Protein AF-A0A368YT91-F1 (afdb_monomer)

Nearest PDB structures (foldseek):
  5lj7-assembly1_B  TM=3.777E-01  e=2.817E+00  Aggregatibacter actinomycetemcomitans

Foldseek 3Di:
DDDDDDQKDFDDDPNDTPDMDGDDDDPDPPDDDDDDAALVVCVVVCVVDVPPDDDCVNCPPPDDD

Solvent-accessible surface area (backbone atoms only — not comparable to full-atom values): 4631 Å² total; per-residue (Å²): 136,84,85,85,74,77,64,58,47,76,44,71,55,96,92,35,80,77,49,74,42,79,54,83,82,84,84,61,89,87,53,84,81,88,84,84,69,62,38,78,74,46,49,68,51,41,75,77,34,81,76,76,64,92,75,57,71,42,51,74,82,5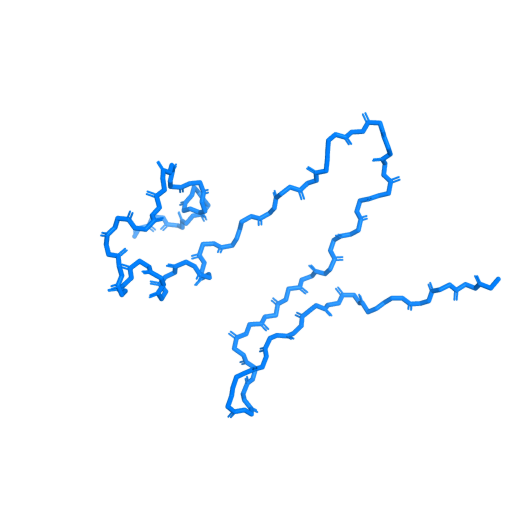4,81,81,136

Secondary structure (DSSP, 8-state):
------SEEEEEETTEEEEEEE------SSSPPPP---GGGGHHHHHHSTT--SS-GGGGGPPP-

Organism: NCBI:txid1490030

Structure (mmCIF, N/CA/C/O backbone):
data_AF-A0A368YT91-F1
#
_entry.id   AF-A0A368YT91-F1
#
loop_
_atom_site.group_PDB
_atom_site.id
_atom_site.type_symbol
_atom_site.label_atom_id
_atom_site.label_alt_id
_atom_site.label_comp_id
_atom_site.label_asym_id
_atom_site.label_entity_id
_atom_site.label_seq_id
_atom_site.pdbx_PDB_ins_code
_atom_site.Cartn_x
_atom_site.Cartn_y
_atom_site.Cartn_z
_atom_site.occupancy
_atom_site.B_iso_or_equiv
_atom_site.auth_seq_id
_atom_site.auth_comp_id
_atom_site.auth_asym_id
_atom_site.auth_atom_id
_atom_site.pdbx_PDB_model_num
ATOM 1 N N . MET A 1 1 ? 15.359 -21.752 -20.723 1.00 54.56 1 MET A N 1
ATOM 2 C CA . MET A 1 1 ? 14.039 -22.018 -20.109 1.00 54.56 1 MET A CA 1
ATOM 3 C C . MET A 1 1 ? 13.429 -20.675 -19.719 1.00 54.56 1 MET A C 1
ATOM 5 O O . MET A 1 1 ? 14.112 -19.895 -19.069 1.00 54.56 1 MET A O 1
ATOM 9 N N . ARG A 1 2 ? 12.229 -20.326 -20.201 1.00 74.88 2 ARG A N 1
ATOM 10 C CA . ARG A 1 2 ? 11.604 -19.018 -19.927 1.00 74.88 2 ARG A CA 1
ATOM 11 C C . ARG A 1 2 ? 10.774 -19.157 -18.649 1.00 74.88 2 ARG A C 1
ATOM 13 O O . ARG A 1 2 ? 9.804 -19.905 -18.648 1.00 74.88 2 ARG A O 1
ATOM 20 N N . HIS A 1 3 ? 11.176 -18.498 -17.564 1.00 79.88 3 HIS A N 1
ATOM 21 C CA . HIS A 1 3 ? 10.368 -18.477 -16.344 1.00 79.88 3 HIS A CA 1
ATOM 22 C C . HIS A 1 3 ? 9.1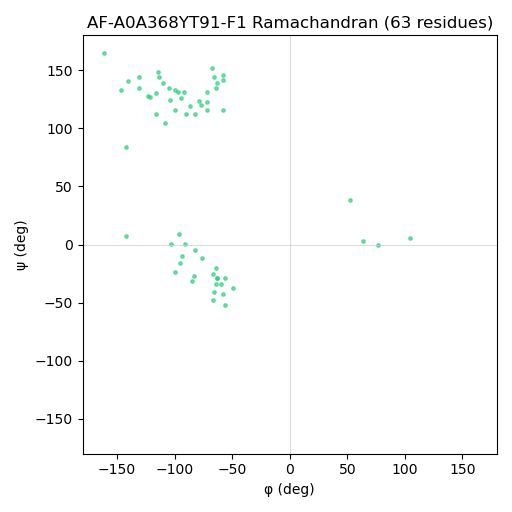39 -17.598 -16.574 1.00 79.88 3 HIS A C 1
ATOM 24 O O . HIS A 1 3 ? 9.272 -16.429 -16.941 1.00 79.88 3 HIS A O 1
ATOM 30 N N . ILE A 1 4 ? 7.957 -18.175 -16.380 1.00 84.44 4 ILE A N 1
ATOM 31 C CA . ILE A 1 4 ? 6.691 -17.447 -16.375 1.00 84.44 4 ILE A CA 1
ATOM 32 C C . ILE A 1 4 ? 6.388 -17.110 -14.919 1.00 84.44 4 ILE A C 1
ATOM 34 O O . ILE A 1 4 ? 6.402 -17.990 -14.057 1.00 84.44 4 ILE A O 1
ATOM 38 N N . TYR A 1 5 ? 6.149 -15.831 -14.649 1.00 84.06 5 TYR A N 1
ATOM 39 C CA . TYR A 1 5 ? 5.758 -15.345 -13.333 1.00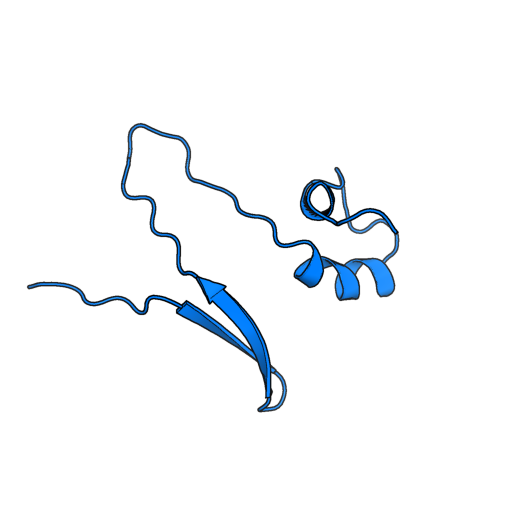 84.06 5 TYR A CA 1
ATOM 40 C C . TYR A 1 5 ? 4.327 -14.815 -13.403 1.00 84.06 5 TYR A C 1
ATOM 42 O O . TYR A 1 5 ? 3.967 -14.216 -14.416 1.00 84.06 5 TYR A O 1
ATOM 50 N N . PRO A 1 6 ? 3.522 -14.999 -12.346 1.00 89.88 6 PRO A N 1
ATOM 51 C CA . PRO A 1 6 ? 2.211 -14.373 -12.273 1.00 89.88 6 PRO A CA 1
ATOM 52 C C . PRO A 1 6 ? 2.355 -12.849 -12.260 1.00 89.88 6 PRO A C 1
ATOM 54 O O . PRO A 1 6 ? 3.225 -12.311 -11.570 1.00 89.88 6 PRO A O 1
ATOM 57 N N . GLU A 1 7 ? 1.472 -12.170 -12.987 1.00 91.75 7 GLU A N 1
ATOM 58 C CA . GLU A 1 7 ? 1.432 -10.703 -13.088 1.00 91.75 7 GLU A CA 1
ATOM 59 C C . GLU A 1 7 ? 0.835 -10.035 -11.844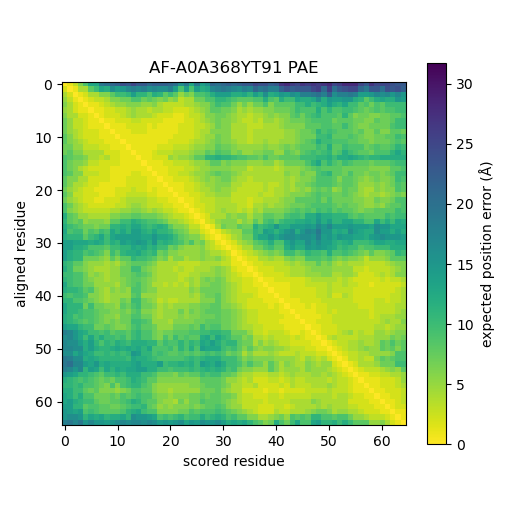 1.00 91.75 7 GLU A C 1
ATOM 61 O O . GLU A 1 7 ? 0.919 -8.822 -11.679 1.00 91.75 7 GLU A O 1
ATOM 66 N N . ARG A 1 8 ? 0.223 -10.816 -10.950 1.00 92.81 8 ARG A N 1
ATOM 67 C CA . ARG A 1 8 ? -0.589 -10.308 -9.848 1.00 92.81 8 ARG A CA 1
ATOM 68 C C . ARG A 1 8 ? -0.364 -11.099 -8.566 1.00 92.81 8 ARG A C 1
ATOM 70 O O . ARG A 1 8 ? -0.252 -12.324 -8.595 1.00 92.81 8 ARG A O 1
ATOM 77 N N . LEU A 1 9 ? -0.332 -10.386 -7.446 1.00 89.50 9 LEU A N 1
ATOM 78 C CA . LEU A 1 9 ? -0.372 -10.929 -6.095 1.00 89.50 9 LEU A CA 1
ATOM 79 C C . LEU A 1 9 ? -1.799 -10.808 -5.561 1.00 89.50 9 LEU A C 1
ATOM 81 O O . LEU A 1 9 ? -2.428 -9.762 -5.698 1.00 89.50 9 LEU A O 1
ATOM 85 N N . VAL A 1 10 ? -2.314 -11.884 -4.974 1.00 92.50 10 VAL A N 1
ATOM 86 C CA . VAL A 1 10 ? -3.659 -11.932 -4.390 1.00 92.50 10 VAL A CA 1
ATOM 87 C C . VAL A 1 10 ? -3.522 -12.341 -2.934 1.00 92.50 10 VAL A C 1
ATOM 89 O O . VAL A 1 10 ? -2.878 -13.347 -2.636 1.00 92.50 10 VAL A O 1
ATOM 92 N N . VAL A 1 11 ? -4.120 -11.564 -2.033 1.00 88.00 11 VAL A N 1
ATOM 93 C CA . VAL A 1 11 ? -4.150 -11.874 -0.601 1.00 88.00 11 VAL A CA 1
ATOM 94 C C . VAL A 1 11 ? -5.532 -12.399 -0.253 1.00 88.00 11 VAL A C 1
ATOM 96 O O . VAL A 1 11 ? -6.542 -11.743 -0.520 1.00 88.00 11 VAL A O 1
ATOM 99 N N . VAL A 1 12 ? -5.563 -13.591 0.338 1.00 92.44 12 VAL A N 1
ATOM 100 C CA . VAL A 1 12 ? -6.790 -14.276 0.745 1.00 92.44 12 VAL A CA 1
ATOM 101 C C . VAL A 1 12 ? -6.798 -14.412 2.261 1.00 92.44 12 VAL A C 1
ATOM 103 O O . VAL A 1 12 ? -5.825 -14.888 2.843 1.00 92.44 12 VAL A O 1
ATOM 106 N N . ALA A 1 13 ? -7.900 -14.022 2.891 1.00 88.62 13 ALA A N 1
ATOM 107 C CA . ALA A 1 13 ? -8.164 -14.252 4.305 1.00 88.62 13 ALA A CA 1
ATOM 108 C C . ALA A 1 13 ? -9.569 -14.836 4.453 1.00 88.62 13 ALA A C 1
ATOM 110 O O . ALA A 1 13 ? -10.500 -14.372 3.800 1.00 88.62 13 ALA A O 1
ATOM 111 N N . GLU A 1 14 ? -9.712 -15.883 5.270 1.00 94.69 14 GLU A N 1
ATOM 112 C CA . GLU A 1 14 ? -11.010 -16.527 5.540 1.00 94.69 14 GLU A CA 1
ATOM 113 C C . GLU A 1 14 ? -11.777 -16.925 4.260 1.00 94.69 14 GLU A C 1
ATOM 115 O O . GLU A 1 14 ? -12.990 -16.770 4.160 1.00 94.69 14 GLU A O 1
ATOM 120 N N . GLY A 1 15 ? -11.054 -17.395 3.236 1.00 94.44 15 GLY A N 1
ATOM 121 C CA . GLY A 1 15 ? -11.632 -17.796 1.946 1.00 94.44 15 GLY A CA 1
ATOM 122 C C . GLY A 1 15 ? -12.014 -16.644 1.008 1.00 94.44 15 GLY A C 1
ATOM 123 O O . GLY A 1 15 ? -12.452 -16.905 -0.109 1.00 94.44 15 GLY A O 1
ATOM 124 N N . HIS A 1 16 ? -11.805 -15.388 1.410 1.00 91.38 16 HIS A N 1
ATOM 125 C CA . HIS A 1 16 ? -12.141 -14.202 0.626 1.00 91.38 16 HIS A CA 1
ATOM 126 C C . HIS A 1 16 ? -10.885 -13.480 0.135 1.00 91.38 16 HIS A C 1
ATOM 128 O O . HIS A 1 16 ? -9.911 -13.323 0.872 1.00 91.38 16 HIS A O 1
ATOM 134 N N . VAL A 1 17 ? -10.911 -13.004 -1.113 1.00 91.94 17 VAL A N 1
ATOM 135 C CA . VAL A 1 17 ? -9.873 -12.101 -1.629 1.00 91.94 17 VAL A CA 1
ATOM 136 C C . VAL A 1 17 ? -10.054 -10.738 -0.974 1.00 91.94 17 VAL A C 1
ATOM 138 O O . VAL A 1 17 ? -11.064 -10.076 -1.200 1.00 91.94 17 VAL A O 1
ATOM 141 N N . ILE A 1 18 ? -9.071 -10.317 -0.181 1.00 87.00 18 ILE A N 1
ATOM 142 C CA . ILE A 1 18 ? -9.126 -9.045 0.554 1.00 87.00 18 ILE A CA 1
ATOM 143 C C . ILE A 1 18 ? -8.348 -7.927 -0.139 1.00 87.00 18 ILE A C 1
ATOM 145 O O . ILE A 1 18 ? -8.655 -6.754 0.058 1.00 87.00 18 ILE A O 1
ATOM 149 N N . CYS A 1 19 ? -7.362 -8.266 -0.972 1.00 86.44 19 CYS A N 1
ATOM 150 C CA . CYS A 1 19 ? -6.680 -7.304 -1.830 1.00 86.44 19 CYS A CA 1
ATOM 151 C C . CYS A 1 19 ? -5.945 -7.986 -2.986 1.00 86.44 19 CYS A C 1
ATOM 153 O O . CYS A 1 19 ? -5.758 -9.207 -3.034 1.00 86.44 19 CYS A O 1
ATOM 155 N N . THR A 1 20 ? -5.579 -7.176 -3.972 1.00 90.38 20 THR A N 1
ATOM 156 C CA . THR A 1 20 ? -4.947 -7.616 -5.208 1.00 90.38 20 THR A CA 1
ATOM 157 C C . THR A 1 20 ? -3.976 -6.549 -5.695 1.00 90.38 20 THR A C 1
ATOM 159 O O . THR A 1 20 ? -4.356 -5.384 -5.790 1.00 90.38 20 THR A O 1
ATOM 162 N N . HIS A 1 21 ? -2.760 -6.953 -6.063 1.00 88.50 21 HIS A N 1
ATOM 163 C CA . HIS A 1 21 ? -1.691 -6.049 -6.499 1.00 88.50 21 HIS A CA 1
ATOM 164 C C . HIS A 1 21 ? -1.059 -6.506 -7.787 1.00 88.50 21 HIS A C 1
ATOM 166 O O . HIS A 1 21 ? -0.845 -7.698 -7.993 1.00 88.50 21 HIS A O 1
ATOM 172 N N . GLU A 1 22 ? -0.685 -5.548 -8.622 1.00 90.31 22 GLU A N 1
ATOM 173 C CA . GLU A 1 22 ? 0.242 -5.820 -9.707 1.00 90.31 22 GLU A CA 1
ATOM 174 C C . GLU A 1 22 ? 1.602 -6.235 -9.133 1.00 90.31 22 GLU A C 1
ATOM 176 O O . GLU A 1 22 ? 2.126 -5.631 -8.191 1.00 90.31 22 GLU A O 1
ATOM 181 N N . ARG A 1 23 ? 2.184 -7.292 -9.694 1.00 87.44 23 ARG A N 1
ATOM 182 C CA . ARG A 1 23 ? 3.530 -7.717 -9.344 1.00 87.44 23 ARG A CA 1
ATOM 183 C C . ARG A 1 23 ? 4.528 -6.876 -10.125 1.00 87.44 23 ARG A C 1
ATOM 185 O O . ARG A 1 23 ? 4.706 -7.059 -11.324 1.00 87.44 23 ARG A O 1
ATOM 192 N N . ILE A 1 24 ? 5.266 -6.039 -9.411 1.00 85.94 24 ILE A N 1
ATOM 193 C CA . ILE A 1 24 ? 6.284 -5.179 -10.011 1.00 85.94 24 ILE A CA 1
ATOM 194 C C . ILE A 1 24 ? 7.657 -5.818 -9.794 1.00 85.94 24 ILE A C 1
ATOM 196 O O . ILE A 1 24 ? 8.097 -6.017 -8.663 1.00 85.94 24 ILE A O 1
ATOM 200 N N . ILE A 1 25 ? 8.313 -6.203 -10.894 1.00 83.44 25 ILE A N 1
ATOM 201 C CA . ILE A 1 25 ? 9.653 -6.803 -10.887 1.00 83.44 25 ILE A CA 1
ATOM 202 C C . ILE A 1 25 ? 10.638 -5.779 -11.441 1.00 83.44 25 ILE A C 1
ATOM 204 O O . ILE A 1 25 ? 10.720 -5.592 -12.655 1.00 83.44 25 ILE A O 1
ATOM 208 N N . ASP A 1 26 ? 11.423 -5.170 -10.559 1.00 82.62 26 ASP A N 1
ATOM 209 C CA . ASP A 1 26 ? 12.573 -4.372 -10.970 1.00 82.62 26 ASP A CA 1
ATOM 210 C C . ASP A 1 26 ? 13.800 -5.280 -11.134 1.00 82.62 26 ASP A C 1
ATOM 212 O O . ASP A 1 26 ? 14.208 -5.971 -10.200 1.00 82.62 26 ASP A O 1
ATOM 216 N N . ARG A 1 27 ? 14.350 -5.336 -12.352 1.00 77.75 27 ARG A N 1
ATOM 217 C CA . ARG A 1 27 ? 15.537 -6.146 -12.691 1.00 77.75 27 ARG A CA 1
ATOM 218 C C . ARG A 1 27 ? 16.807 -5.305 -12.820 1.00 77.75 27 ARG A C 1
ATOM 220 O O . ARG A 1 27 ? 17.861 -5.844 -13.153 1.00 77.75 27 ARG A O 1
ATOM 227 N N . SER A 1 28 ? 16.722 -3.992 -12.618 1.00 81.00 28 SER A N 1
ATOM 228 C CA . SER A 1 28 ? 17.878 -3.110 -12.709 1.00 81.00 28 SER A CA 1
ATOM 229 C C . SER A 1 28 ? 18.733 -3.231 -11.453 1.00 81.00 28 SER A C 1
ATOM 231 O O . SER A 1 28 ? 18.301 -2.896 -10.359 1.00 81.00 28 SER A O 1
ATOM 233 N N . HIS A 1 29 ? 19.993 -3.639 -11.609 1.00 76.81 29 HIS A N 1
ATOM 234 C CA . HIS A 1 29 ? 20.979 -3.571 -10.521 1.00 76.81 29 HIS A CA 1
ATOM 235 C C . HIS A 1 29 ? 21.613 -2.180 -10.369 1.00 76.81 29 HIS A C 1
ATOM 237 O O . HIS A 1 29 ? 22.427 -1.967 -9.475 1.00 76.81 29 HIS A O 1
ATOM 243 N N . ARG A 1 30 ? 21.289 -1.241 -11.268 1.00 81.62 30 ARG A N 1
ATOM 244 C CA . ARG A 1 30 ? 21.870 0.111 -11.294 1.00 81.62 30 ARG A CA 1
ATOM 245 C C . ARG A 1 30 ? 21.021 1.146 -10.561 1.00 81.62 30 ARG A C 1
ATOM 247 O O . ARG A 1 30 ? 21.517 2.235 -10.302 1.00 81.62 30 ARG A O 1
ATOM 254 N N . GLN A 1 31 ? 19.759 0.834 -10.273 1.00 78.38 31 GLN A N 1
ATOM 255 C CA . GLN A 1 31 ? 18.845 1.722 -9.560 1.00 78.38 31 GLN A CA 1
ATOM 256 C C . GLN A 1 31 ? 18.475 1.105 -8.205 1.00 78.38 31 GLN A C 1
ATOM 258 O O . GLN A 1 31 ? 18.446 -0.121 -8.086 1.00 78.38 31 GLN A O 1
ATOM 263 N N . PRO A 1 32 ? 18.213 1.924 -7.173 1.00 78.81 32 PRO A N 1
ATOM 264 C CA . PRO A 1 32 ? 17.635 1.437 -5.928 1.00 78.81 32 PRO A CA 1
ATOM 265 C C . PRO A 1 32 ? 16.292 0.755 -6.208 1.00 78.81 32 PRO A C 1
ATOM 267 O O . PRO A 1 32 ? 15.518 1.242 -7.030 1.00 78.81 32 PRO A O 1
ATOM 270 N N . GLY A 1 33 ? 16.003 -0.348 -5.514 1.00 80.00 33 GLY A N 1
ATOM 271 C CA . GLY A 1 33 ? 14.727 -1.046 -5.674 1.00 80.00 33 GLY A CA 1
ATOM 272 C C . GLY A 1 33 ? 13.528 -0.137 -5.379 1.00 80.00 33 GLY A C 1
ATOM 273 O O . GLY A 1 33 ? 13.584 0.731 -4.505 1.00 80.00 33 GLY A O 1
ATOM 274 N N . ARG A 1 34 ? 12.423 -0.348 -6.100 1.00 82.62 34 ARG A N 1
ATOM 275 C CA . ARG A 1 34 ? 11.189 0.426 -5.920 1.00 82.62 34 ARG A CA 1
ATOM 276 C C . ARG A 1 34 ? 10.407 -0.055 -4.696 1.00 82.62 34 ARG A C 1
ATOM 278 O O . ARG A 1 34 ? 10.013 -1.217 -4.625 1.00 82.62 34 ARG A O 1
ATOM 285 N N . VAL A 1 35 ? 10.124 0.859 -3.768 1.00 83.00 35 VAL A N 1
ATOM 286 C CA . VAL A 1 35 ? 9.144 0.652 -2.690 1.00 83.00 35 VAL A CA 1
ATOM 287 C C . VAL A 1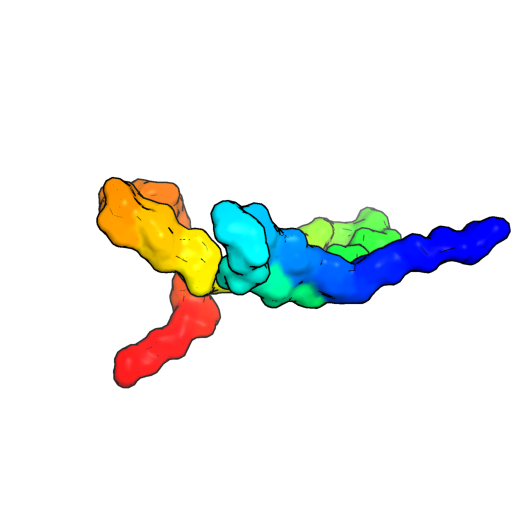 35 ? 7.824 1.274 -3.124 1.00 83.00 35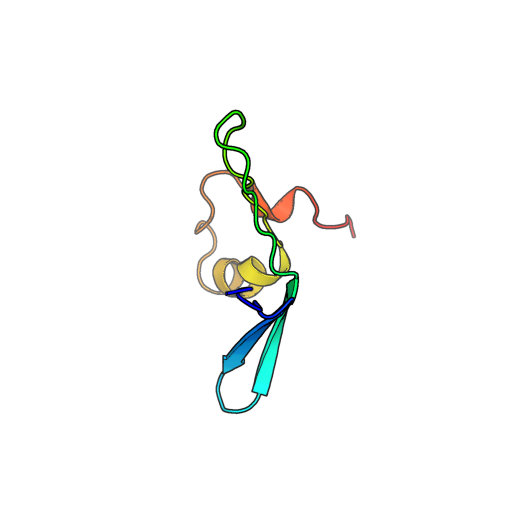 VAL A C 1
ATOM 289 O O . VAL A 1 35 ? 7.800 2.408 -3.596 1.00 83.00 35 VAL A O 1
ATOM 292 N N . ILE A 1 36 ? 6.737 0.522 -2.988 1.00 83.19 36 ILE A N 1
ATOM 293 C CA . ILE A 1 36 ? 5.392 0.966 -3.353 1.00 83.19 36 ILE A CA 1
ATOM 294 C C . ILE A 1 36 ? 4.535 0.886 -2.108 1.00 83.19 36 ILE A C 1
ATOM 296 O O . ILE A 1 36 ? 4.478 -0.159 -1.457 1.00 83.19 36 ILE A O 1
ATOM 300 N N . TYR A 1 37 ? 3.877 1.992 -1.792 1.00 85.44 37 TYR A N 1
ATOM 301 C CA . TYR A 1 37 ? 2.895 2.035 -0.731 1.00 85.44 37 TYR A CA 1
ATOM 302 C C . TYR A 1 37 ? 1.496 2.085 -1.337 1.00 85.44 37 TYR A C 1
ATOM 304 O O . TYR A 1 37 ? 1.243 2.859 -2.248 1.00 85.44 37 TYR A O 1
ATOM 312 N N . ASP A 1 38 ? 0.588 1.273 -0.805 1.00 85.25 38 ASP A N 1
ATOM 313 C CA . ASP A 1 38 ? -0.850 1.425 -1.024 1.00 85.25 38 ASP A CA 1
ATOM 314 C C . ASP A 1 38 ? -1.470 1.738 0.338 1.00 85.25 38 ASP A C 1
ATOM 316 O O . ASP A 1 38 ? -1.443 0.903 1.252 1.00 85.25 38 ASP A O 1
ATOM 320 N N . TRP A 1 39 ? -1.975 2.966 0.488 1.00 87.56 39 TRP A N 1
ATOM 321 C CA . TRP A 1 39 ? -2.533 3.477 1.741 1.00 87.56 39 TRP A CA 1
ATOM 322 C C . TRP A 1 39 ? -3.667 2.599 2.277 1.00 87.56 39 TRP A C 1
ATOM 324 O O . TRP A 1 39 ? -3.836 2.486 3.495 1.00 87.56 39 TRP A O 1
ATOM 334 N N . ARG A 1 40 ? -4.409 1.907 1.401 1.00 85.94 40 ARG A N 1
ATOM 335 C CA . ARG A 1 40 ? -5.554 1.071 1.787 1.00 85.94 40 ARG A CA 1
ATOM 336 C C . ARG A 1 40 ? -5.141 -0.093 2.681 1.00 85.94 40 ARG A C 1
ATOM 338 O O . ARG A 1 40 ? -5.912 -0.488 3.552 1.00 85.94 40 ARG A O 1
ATOM 345 N N . HIS A 1 41 ? -3.908 -0.590 2.555 1.00 85.19 41 HIS A N 1
ATOM 346 C CA . HIS A 1 41 ? -3.377 -1.633 3.443 1.00 85.19 41 HIS A CA 1
ATOM 347 C C . HIS A 1 41 ? -3.180 -1.182 4.880 1.00 85.19 41 HIS A C 1
ATOM 349 O O . HIS A 1 41 ? -3.173 -2.000 5.799 1.00 85.19 41 HIS A O 1
ATOM 355 N N . TYR A 1 42 ? -2.985 0.114 5.080 1.00 86.00 42 TYR A N 1
ATOM 356 C CA . TYR A 1 42 ? -2.645 0.658 6.381 1.00 86.00 42 TYR A CA 1
ATOM 357 C C . TYR A 1 42 ? -3.880 1.110 7.159 1.00 86.00 42 TYR A C 1
ATOM 359 O O . TYR A 1 42 ? -3.768 1.333 8.362 1.00 86.00 42 TYR A O 1
ATOM 367 N N . LEU A 1 43 ? -5.064 1.166 6.535 1.00 86.06 43 LEU A N 1
ATOM 368 C CA . LEU A 1 43 ? -6.307 1.566 7.203 1.00 86.06 43 LEU A CA 1
ATOM 369 C C . LEU A 1 43 ? -6.608 0.706 8.433 1.00 86.06 43 LEU A C 1
ATOM 371 O O . LEU A 1 43 ? -6.774 1.238 9.529 1.00 86.06 43 LEU A O 1
ATOM 375 N N . ALA A 1 44 ? -6.602 -0.622 8.283 1.00 84.94 44 ALA A N 1
ATOM 376 C CA . ALA A 1 44 ? -6.890 -1.532 9.393 1.00 84.94 44 ALA A CA 1
ATOM 377 C C . ALA A 1 44 ? -5.838 -1.434 10.512 1.00 84.94 44 ALA A C 1
ATOM 379 O O . ALA A 1 44 ? -6.158 -1.555 11.696 1.00 84.94 44 ALA A O 1
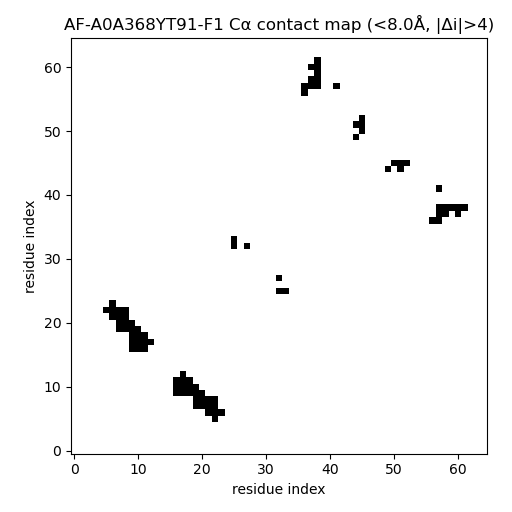ATOM 380 N N . VAL A 1 45 ? -4.576 -1.188 10.143 1.00 86.75 45 VAL A N 1
ATOM 381 C CA . VAL A 1 45 ? -3.469 -1.017 11.092 1.00 86.75 45 VAL A CA 1
ATOM 382 C C . VAL A 1 45 ? -3.662 0.258 11.911 1.00 86.75 45 VAL A C 1
ATOM 384 O O . VAL A 1 45 ? -3.573 0.211 13.136 1.00 86.75 45 VAL A O 1
ATOM 387 N N . VAL A 1 46 ? -3.964 1.380 11.255 1.00 86.75 46 VAL A N 1
ATOM 388 C CA . VAL A 1 46 ? -4.172 2.679 11.909 1.00 86.75 46 VAL A CA 1
ATOM 389 C C . VAL A 1 46 ? -5.409 2.656 12.804 1.00 86.75 46 VAL A C 1
ATOM 391 O O . VAL A 1 46 ? -5.337 3.141 13.930 1.00 86.75 46 VAL A O 1
ATOM 394 N N . GLN A 1 47 ? -6.503 2.031 12.359 1.00 86.31 47 GLN A N 1
ATOM 395 C CA . GLN A 1 47 ? -7.720 1.863 13.163 1.00 86.31 47 GLN A CA 1
ATOM 396 C C . GLN A 1 47 ? -7.456 1.114 14.474 1.00 86.31 47 GLN A C 1
ATOM 398 O O . GLN A 1 47 ? -7.969 1.498 15.521 1.00 86.31 47 GLN A O 1
ATOM 403 N N . ARG A 1 48 ? -6.651 0.045 14.433 1.00 91.06 48 ARG A N 1
ATOM 404 C CA . ARG A 1 48 ? -6.350 -0.778 15.617 1.00 91.06 48 ARG A CA 1
ATOM 405 C C . ARG A 1 48 ? -5.237 -0.197 16.486 1.00 91.06 48 ARG A C 1
ATOM 407 O O . ARG A 1 48 ? -5.185 -0.486 17.678 1.00 91.06 48 ARG A O 1
ATOM 414 N N . LYS A 1 49 ? -4.323 0.576 15.899 1.00 90.06 49 LYS A N 1
ATOM 415 C CA . LYS A 1 49 ? -3.170 1.157 16.591 1.00 90.06 49 LYS A CA 1
ATOM 416 C C . LYS A 1 49 ? -2.885 2.571 16.071 1.00 90.06 49 LYS A C 1
ATOM 418 O O . LYS A 1 49 ? -1.992 2.755 15.232 1.00 90.06 49 LYS A O 1
ATOM 423 N N . PRO A 1 50 ? -3.596 3.579 16.602 1.00 79.69 50 PRO A N 1
ATOM 424 C CA . PRO A 1 50 ? -3.289 4.979 16.337 1.00 79.69 50 PRO A CA 1
ATOM 425 C C . PRO A 1 50 ? -1.838 5.264 16.762 1.00 79.69 50 PRO A C 1
ATOM 427 O O . PRO A 1 50 ? -1.480 5.077 17.921 1.00 79.69 50 PRO A O 1
ATOM 430 N N . GLY A 1 51 ? -0.971 5.617 15.808 1.00 84.62 51 GLY A N 1
ATOM 431 C CA . GLY A 1 51 ? 0.477 5.792 16.028 1.00 84.62 51 GLY A CA 1
ATOM 432 C C . GLY A 1 51 ? 1.374 4.665 15.494 1.00 84.62 51 GLY A C 1
ATOM 433 O O . GLY A 1 51 ? 2.585 4.690 15.696 1.00 84.62 51 GLY A O 1
ATOM 434 N N . ALA A 1 52 ? 0.825 3.672 14.787 1.00 85.50 52 ALA A N 1
ATOM 435 C CA . ALA A 1 52 ? 1.623 2.619 14.148 1.00 85.50 52 ALA A CA 1
ATOM 436 C C . ALA A 1 52 ? 2.562 3.125 13.032 1.00 85.50 52 ALA A C 1
ATOM 438 O O . ALA A 1 52 ? 3.525 2.441 12.681 1.00 85.50 52 ALA A O 1
ATOM 439 N N . LEU A 1 53 ? 2.294 4.303 12.467 1.00 82.25 53 LEU A N 1
ATOM 440 C CA . LEU A 1 53 ? 3.079 4.879 11.378 1.00 82.25 53 LEU A CA 1
ATOM 441 C C . LEU A 1 53 ? 4.178 5.785 11.928 1.00 82.25 53 LEU A C 1
ATOM 443 O O . LEU A 1 53 ? 3.907 6.677 12.724 1.00 82.25 53 LEU A O 1
ATOM 447 N N . ARG A 1 54 ? 5.412 5.594 11.452 1.00 75.75 54 ARG A N 1
ATOM 448 C CA . ARG A 1 54 ? 6.561 6.418 11.864 1.00 75.75 54 ARG A CA 1
ATOM 449 C C . ARG A 1 54 ? 6.706 7.714 11.065 1.00 75.75 54 ARG A C 1
ATOM 451 O O . ARG A 1 54 ? 7.208 8.690 11.599 1.00 75.75 54 ARG A O 1
ATOM 458 N N . ASN A 1 55 ? 6.310 7.716 9.793 1.00 85.12 55 ASN A N 1
ATOM 459 C CA . ASN A 1 55 ? 6.530 8.840 8.874 1.00 85.12 55 ASN A CA 1
ATOM 460 C C . ASN A 1 55 ? 5.358 9.101 7.910 1.00 85.12 55 ASN A C 1
ATOM 462 O O . ASN A 1 55 ? 5.512 9.879 6.978 1.00 85.12 55 ASN A O 1
ATOM 466 N N . GLY A 1 56 ? 4.218 8.419 8.079 1.00 85.19 56 GLY A N 1
ATOM 467 C CA . GLY A 1 56 ? 3.026 8.621 7.243 1.00 85.19 56 GLY A CA 1
ATOM 468 C C . GLY A 1 56 ? 3.182 8.280 5.754 1.00 85.19 56 GLY A C 1
ATOM 469 O O . GLY A 1 56 ? 2.216 8.444 5.019 1.00 85.19 56 GLY A O 1
ATOM 470 N N . ALA A 1 57 ? 4.340 7.767 5.314 1.00 88.94 57 ALA A N 1
ATOM 471 C CA . ALA A 1 57 ? 4.675 7.578 3.900 1.00 88.94 57 ALA A CA 1
ATOM 472 C C . ALA A 1 57 ? 3.590 6.869 3.065 1.00 88.94 57 ALA A C 1
ATOM 474 O O . ALA A 1 57 ? 3.372 7.293 1.933 1.00 88.94 57 ALA A O 1
ATOM 475 N N . PRO A 1 58 ? 2.853 5.865 3.590 1.00 88.31 58 PRO A N 1
ATOM 476 C CA . PRO A 1 58 ? 1.789 5.248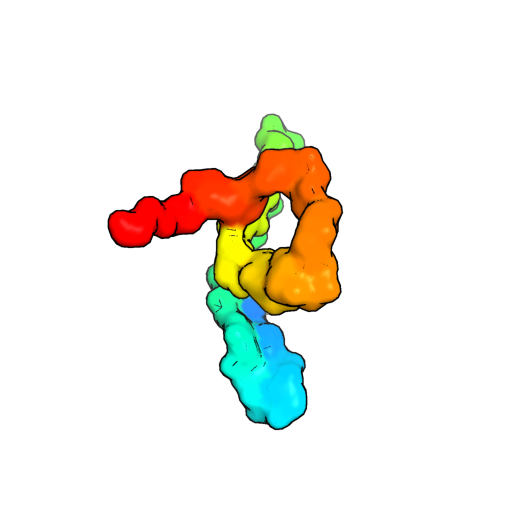 2.814 1.00 88.31 58 PRO A CA 1
ATOM 477 C C . PRO A 1 58 ? 0.632 6.169 2.440 1.00 88.31 58 PRO A C 1
ATOM 479 O O . PRO A 1 58 ? 0.016 5.936 1.414 1.00 88.31 58 PRO A O 1
ATOM 482 N N . PHE A 1 59 ? 0.338 7.196 3.239 1.00 88.88 59 PHE A N 1
ATOM 483 C CA . PHE A 1 59 ? -0.844 8.051 3.089 1.00 88.88 59 PHE A CA 1
ATOM 484 C C . PHE A 1 59 ? -0.608 9.275 2.203 1.00 88.88 59 PHE A C 1
ATOM 486 O O . PHE A 1 59 ? -1.534 10.046 1.990 1.00 88.88 59 PHE A O 1
ATOM 493 N N . VAL A 1 60 ? 0.601 9.444 1.657 1.00 89.06 60 VAL A N 1
ATOM 494 C CA . VAL A 1 60 ? 0.937 10.570 0.767 1.00 89.06 60 VAL A CA 1
ATOM 495 C C . VAL A 1 60 ? 0.059 10.588 -0.489 1.00 89.06 60 VAL A C 1
ATOM 497 O O . VAL A 1 60 ? -0.278 11.657 -0.981 1.00 89.06 60 VAL A O 1
ATOM 500 N N . GLU A 1 61 ? -0.330 9.415 -0.993 1.00 86.12 61 GLU A N 1
ATOM 501 C CA . GLU A 1 61 ? -1.195 9.269 -2.175 1.00 86.12 61 GLU A CA 1
ATOM 502 C C . GLU A 1 61 ? -2.685 9.083 -1.815 1.00 86.12 61 GLU A C 1
ATOM 504 O O . GLU A 1 61 ? -3.499 8.743 -2.678 1.00 86.12 61 GLU A O 1
ATOM 509 N N . MET A 1 62 ? -3.066 9.249 -0.542 1.00 88.50 62 MET A N 1
ATOM 510 C CA . MET A 1 62 ? -4.472 9.185 -0.140 1.00 88.50 62 MET A CA 1
ATOM 511 C C . MET A 1 62 ? -5.206 10.439 -0.652 1.00 88.50 62 MET A C 1
ATOM 513 O O . MET A 1 62 ? -4.700 11.542 -0.459 1.00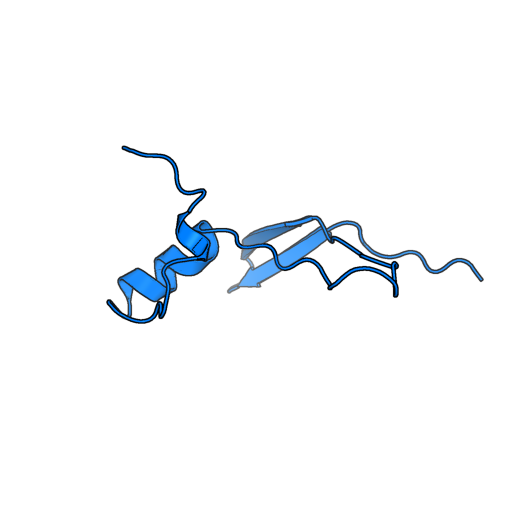 88.50 62 MET A O 1
ATOM 517 N N . PRO A 1 63 ? -6.378 10.306 -1.300 1.00 87.56 63 PRO A N 1
ATOM 518 C CA . PRO A 1 63 ? -7.149 11.463 -1.741 1.00 87.56 63 PRO A CA 1
ATOM 519 C C . PRO A 1 63 ? -7.668 12.273 -0.547 1.00 87.56 63 PRO A C 1
ATOM 521 O O . PRO A 1 63 ? -8.051 11.698 0.475 1.00 87.56 63 PRO A O 1
ATOM 524 N N . GLU A 1 64 ? -7.697 13.597 -0.705 1.00 86.06 64 GLU A N 1
ATOM 525 C CA . GLU A 1 64 ? -8.342 14.497 0.254 1.00 86.06 64 GLU A CA 1
ATOM 526 C C . GLU A 1 64 ? -9.875 14.293 0.250 1.00 86.06 64 GLU A C 1
ATOM 528 O O . GLU A 1 64 ? -10.417 13.857 -0.775 1.00 86.06 64 GLU A O 1
ATOM 533 N N . PRO A 1 65 ? -10.564 14.564 1.377 1.00 77.06 65 PRO A N 1
ATOM 534 C CA . PRO A 1 65 ? -12.013 14.394 1.518 1.00 77.06 65 PRO A CA 1
ATOM 535 C C . PRO A 1 65 ? -12.864 15.233 0.557 1.00 77.06 65 PRO A C 1
ATOM 537 O O . PRO A 1 65 ? -12.463 16.373 0.227 1.00 77.06 65 PRO A O 1
#

pLDDT: mean 85.34, std 5.96, range [54.56, 94.69]

Sequence (65 aa):
MRHIYPERLVVVAEGHVICTHERIIDRSHRQPGRVIYDWRHYLAVVQRKPGALRNGAPFVEMPEP

Mean predicted aligned error: 6.72 Å

Radius of gyration: 15.54 Å; Cα contacts (8 Å, |Δi|>4): 44; chains: 1; bounding box: 34×36×37 Å